Protein AF-A0A6G3R8M0-F1 (afdb_monomer_lite)

pLDDT: mean 91.43, std 13.15, range [34.88, 98.44]

Structure (mmCIF, N/CA/C/O backbone):
data_AF-A0A6G3R8M0-F1
#
_entry.id   AF-A0A6G3R8M0-F1
#
loop_
_atom_site.group_PDB
_atom_site.id
_atom_site.type_symbol
_atom_site.label_atom_id
_atom_site.label_alt_id
_atom_site.label_comp_id
_atom_site.label_asym_id
_atom_site.label_entity_id
_atom_site.label_seq_id
_atom_site.pdbx_PDB_ins_code
_atom_site.Cartn_x
_atom_site.Cartn_y
_atom_site.Cartn_z
_atom_site.occupancy
_atom_site.B_iso_or_equiv
_atom_site.auth_seq_id
_atom_site.auth_comp_id
_atom_site.auth_asym_id
_atom_site.auth_atom_id
_atom_site.pdbx_PDB_model_num
ATOM 1 N N . MET A 1 1 ? -8.745 -10.222 -28.719 1.00 35.56 1 MET A N 1
ATOM 2 C CA . MET A 1 1 ? -8.291 -10.103 -27.318 1.00 35.56 1 MET A CA 1
ATOM 3 C C . MET A 1 1 ? -7.932 -8.641 -27.104 1.00 35.56 1 MET A C 1
ATOM 5 O O . MET A 1 1 ? -6.889 -8.211 -27.577 1.00 35.56 1 MET A O 1
ATOM 9 N N . ALA A 1 2 ? -8.859 -7.838 -26.580 1.00 34.88 2 ALA A N 1
ATOM 10 C CA . ALA A 1 2 ? -8.606 -6.416 -26.360 1.00 34.88 2 ALA A CA 1
ATOM 11 C C . ALA A 1 2 ? -7.724 -6.278 -25.115 1.00 34.88 2 ALA A C 1
ATOM 13 O O . ALA A 1 2 ? -8.074 -6.809 -24.063 1.00 34.88 2 ALA A O 1
ATOM 14 N N . LEU A 1 3 ? -6.568 -5.629 -25.256 1.00 42.34 3 LEU A N 1
ATOM 15 C CA . LEU A 1 3 ? -5.726 -5.243 -24.129 1.00 42.34 3 LEU A CA 1
ATOM 16 C C . LEU A 1 3 ? -6.580 -4.380 -23.197 1.00 42.34 3 LEU A C 1
ATOM 18 O O . LEU A 1 3 ? -7.039 -3.313 -23.606 1.00 42.34 3 LEU A O 1
ATOM 22 N N . SER A 1 4 ? -6.820 -4.842 -21.970 1.00 51.22 4 SER A N 1
ATOM 23 C CA . SER A 1 4 ? -7.420 -4.001 -20.935 1.00 51.22 4 SER A CA 1
ATOM 24 C C . SER A 1 4 ? -6.618 -2.690 -20.849 1.00 51.22 4 SER A C 1
ATOM 26 O O . SER A 1 4 ? -5.386 -2.743 -20.928 1.00 51.22 4 SER A O 1
ATOM 28 N N . PRO A 1 5 ? -7.262 -1.519 -20.688 1.00 54.38 5 PRO A N 1
ATOM 29 C CA . PRO A 1 5 ? -6.633 -0.193 -20.819 1.00 54.38 5 PRO A CA 1
ATOM 30 C C . PRO A 1 5 ? -5.395 0.051 -19.923 1.00 54.38 5 PRO A C 1
ATOM 32 O O . PRO A 1 5 ? -4.624 0.980 -20.167 1.00 54.38 5 PRO A O 1
ATOM 35 N N . GLY A 1 6 ? -5.145 -0.812 -18.932 1.00 57.94 6 GLY A N 1
ATOM 36 C CA . GLY A 1 6 ? -3.929 -0.822 -18.113 1.00 57.94 6 GLY A CA 1
ATOM 37 C C . GLY A 1 6 ? -2.634 -1.187 -18.855 1.00 57.94 6 GLY A C 1
ATOM 38 O O . GLY A 1 6 ? -1.616 -0.532 -18.638 1.00 57.94 6 GLY A O 1
ATOM 39 N N . HIS A 1 7 ? -2.656 -2.167 -19.766 1.00 61.09 7 HIS A N 1
ATOM 40 C CA . HIS A 1 7 ? -1.438 -2.705 -20.404 1.00 61.09 7 HIS A CA 1
ATOM 41 C C . HIS A 1 7 ? -0.706 -1.671 -21.269 1.00 61.09 7 HIS A C 1
ATOM 43 O O . HIS A 1 7 ? 0.511 -1.506 -21.189 1.00 61.09 7 HIS A O 1
ATOM 49 N N . ALA A 1 8 ? -1.456 -0.914 -22.076 1.00 63.78 8 ALA A N 1
ATOM 50 C CA . ALA A 1 8 ? -0.880 0.124 -22.931 1.00 63.78 8 ALA A CA 1
ATOM 51 C C . ALA A 1 8 ? -0.174 1.222 -22.113 1.00 63.78 8 ALA A C 1
ATOM 53 O O . ALA A 1 8 ? 0.833 1.773 -22.560 1.00 63.78 8 ALA A O 1
ATOM 54 N N . SER A 1 9 ? -0.669 1.495 -20.903 1.00 77.31 9 SER A N 1
ATOM 55 C CA . SER A 1 9 ? -0.128 2.517 -20.004 1.00 77.31 9 SER A CA 1
ATOM 56 C C . SER A 1 9 ? 1.169 2.056 -19.327 1.00 77.31 9 SER A C 1
ATOM 58 O O . SER A 1 9 ? 2.145 2.802 -19.306 1.00 77.31 9 SER A O 1
ATOM 60 N N . VAL A 1 10 ? 1.236 0.804 -18.859 1.00 84.69 10 VAL A N 1
ATOM 61 C CA . VAL A 1 10 ? 2.449 0.231 -18.238 1.00 84.69 10 VAL A CA 1
ATOM 62 C C . VAL A 1 10 ? 3.581 0.098 -19.247 1.00 84.69 10 VAL A C 1
ATOM 64 O O . VAL A 1 10 ? 4.701 0.544 -18.997 1.00 84.69 10 VAL A O 1
ATOM 67 N N . SER A 1 11 ? 3.284 -0.452 -20.425 1.00 86.94 11 SER A N 1
ATOM 68 C CA . SER A 1 11 ? 4.265 -0.569 -21.500 1.00 86.94 11 SER A CA 1
ATOM 69 C C . SER A 1 11 ? 4.822 0.786 -21.946 1.00 86.94 11 SER A C 1
ATOM 71 O O . SER A 1 11 ? 5.962 0.835 -22.403 1.00 86.94 11 SER A O 1
ATOM 73 N N . ALA A 1 12 ? 4.059 1.877 -21.822 1.00 89.38 12 ALA A N 1
ATOM 74 C CA . ALA A 1 12 ? 4.562 3.226 -22.070 1.00 89.38 12 ALA A CA 1
ATOM 75 C C . ALA A 1 12 ? 5.529 3.688 -20.967 1.00 89.38 12 ALA A C 1
ATOM 77 O O . ALA A 1 12 ? 6.611 4.169 -21.295 1.00 89.38 12 ALA A O 1
ATOM 78 N N . CYS A 1 13 ? 5.199 3.474 -19.686 1.00 90.44 13 CYS A N 1
ATOM 79 C CA . CYS A 1 13 ? 6.097 3.777 -18.563 1.00 90.44 13 CYS A CA 1
ATOM 80 C C . CYS A 1 13 ? 7.439 3.038 -18.674 1.00 90.44 13 CYS A C 1
ATOM 82 O O . CYS A 1 13 ? 8.492 3.616 -18.434 1.00 90.44 13 CYS A O 1
ATOM 84 N N . LEU A 1 14 ? 7.409 1.766 -19.080 1.00 92.06 14 LEU A N 1
ATOM 85 C CA . LEU A 1 14 ? 8.596 0.907 -19.173 1.00 92.06 14 LEU A CA 1
ATOM 86 C C . LEU A 1 14 ? 9.487 1.179 -20.398 1.00 92.06 14 LEU A C 1
ATOM 88 O O . LEU A 1 14 ? 10.504 0.510 -20.566 1.00 92.06 14 LEU A O 1
ATOM 92 N N . ARG A 1 15 ? 9.112 2.115 -21.279 1.00 91.12 15 ARG A N 1
ATOM 93 C CA . ARG A 1 15 ? 9.984 2.577 -22.375 1.00 91.12 15 ARG A CA 1
ATOM 94 C C . ARG A 1 15 ? 10.968 3.655 -21.930 1.00 91.12 15 ARG A C 1
ATOM 96 O O . ARG A 1 15 ? 11.868 3.971 -22.706 1.00 91.12 15 ARG A O 1
ATOM 103 N N . ASP A 1 16 ? 10.788 4.221 -20.737 1.00 90.31 16 ASP A N 1
ATOM 104 C CA . ASP A 1 16 ? 11.730 5.194 -20.199 1.00 90.31 16 ASP A CA 1
ATOM 105 C C . ASP A 1 16 ? 13.095 4.518 -19.957 1.00 90.31 16 ASP A C 1
ATOM 107 O O . ASP A 1 16 ? 13.146 3.452 -19.335 1.00 90.31 16 ASP A O 1
ATOM 111 N N . PRO A 1 17 ? 14.198 5.076 -20.487 1.00 90.44 17 PRO A N 1
ATOM 112 C CA . PRO A 1 17 ? 15.525 4.505 -20.292 1.00 90.44 17 PRO A CA 1
ATOM 113 C C . PRO A 1 17 ? 16.019 4.603 -18.841 1.00 90.44 17 PRO A C 1
ATOM 115 O O . PRO A 1 17 ? 16.899 3.828 -18.458 1.00 90.44 17 PRO A O 1
ATOM 118 N N . ASP A 1 18 ? 15.485 5.526 -18.038 1.00 95.88 18 ASP A N 1
ATOM 119 C CA . ASP A 1 18 ? 15.772 5.620 -16.612 1.00 95.88 18 ASP A CA 1
ATOM 120 C C . ASP A 1 18 ? 14.843 4.683 -15.825 1.00 95.88 18 ASP A C 1
ATOM 122 O O . ASP A 1 18 ? 13.647 4.926 -15.652 1.00 95.88 18 ASP A O 1
ATOM 126 N N . GLU A 1 19 ? 15.393 3.577 -15.315 1.00 94.44 19 GLU A N 1
ATOM 127 C CA . GLU A 1 19 ? 14.592 2.571 -14.605 1.00 94.44 19 GLU A CA 1
ATOM 128 C C . GLU A 1 19 ? 13.930 3.114 -13.332 1.00 94.44 19 GLU A C 1
ATOM 130 O O . GLU A 1 19 ? 12.888 2.601 -12.913 1.00 94.44 19 GLU A O 1
ATOM 135 N N . MET A 1 20 ? 14.511 4.143 -12.707 1.00 96.00 20 MET A N 1
ATOM 136 C CA . MET A 1 20 ? 13.925 4.774 -11.529 1.00 96.00 20 MET A CA 1
ATOM 137 C C . MET A 1 20 ? 12.679 5.588 -11.905 1.00 96.00 20 MET A C 1
ATOM 139 O O . MET A 1 20 ? 11.657 5.486 -11.215 1.00 96.00 20 MET A O 1
ATOM 143 N N . ALA A 1 21 ? 12.719 6.335 -13.010 1.00 95.38 21 ALA A N 1
ATOM 144 C CA . ALA A 1 21 ? 11.577 7.031 -13.590 1.00 95.38 21 ALA A CA 1
ATOM 145 C C . ALA A 1 21 ? 10.501 6.036 -14.038 1.00 95.38 21 ALA A C 1
ATOM 147 O O . ALA A 1 21 ? 9.344 6.173 -13.630 1.00 95.38 21 ALA A O 1
ATOM 148 N N . ALA A 1 22 ? 10.884 4.976 -14.759 1.00 95.62 22 ALA A N 1
ATOM 149 C CA . ALA A 1 22 ? 9.973 3.913 -15.181 1.00 95.62 22 ALA A CA 1
ATOM 150 C C . ALA A 1 22 ? 9.248 3.276 -13.983 1.00 95.62 22 ALA A C 1
ATOM 152 O O . ALA A 1 22 ? 8.017 3.218 -13.946 1.00 95.62 22 ALA A O 1
ATOM 153 N N . LYS A 1 23 ? 9.997 2.859 -12.952 1.00 96.38 23 LYS A N 1
ATOM 154 C CA . LYS A 1 23 ? 9.438 2.314 -11.706 1.00 96.38 23 LYS A CA 1
ATOM 155 C C . LYS A 1 23 ? 8.497 3.312 -11.029 1.00 96.38 23 LYS A C 1
ATOM 157 O O . LYS A 1 23 ? 7.415 2.927 -10.591 1.00 96.38 23 LYS A O 1
ATOM 162 N N . THR A 1 24 ? 8.893 4.578 -10.923 1.00 96.12 24 THR A N 1
ATOM 163 C CA . THR A 1 24 ? 8.081 5.620 -10.275 1.00 96.12 24 THR A CA 1
ATOM 164 C C . THR A 1 24 ? 6.760 5.833 -11.012 1.00 96.12 24 THR A C 1
ATOM 166 O O . THR A 1 24 ? 5.713 5.904 -10.373 1.00 96.12 24 THR A O 1
ATOM 169 N N . ALA A 1 25 ? 6.786 5.855 -12.345 1.00 95.94 25 ALA A N 1
ATOM 170 C CA . ALA A 1 25 ? 5.589 5.981 -13.168 1.00 95.94 25 ALA A CA 1
ATOM 171 C C . ALA A 1 25 ? 4.652 4.771 -13.012 1.00 95.94 25 ALA A C 1
ATOM 173 O O . ALA A 1 25 ? 3.445 4.948 -12.861 1.00 95.94 25 ALA A O 1
ATOM 174 N N . VAL A 1 26 ? 5.199 3.549 -12.958 1.00 96.12 26 VAL A N 1
ATOM 175 C CA . VAL A 1 26 ? 4.400 2.341 -12.693 1.00 96.12 26 VAL A CA 1
ATOM 176 C C . VAL A 1 26 ? 3.771 2.388 -11.299 1.00 96.12 26 VAL A C 1
ATOM 178 O O . VAL A 1 26 ? 2.589 2.099 -11.166 1.00 96.12 26 VAL A O 1
ATOM 181 N N . VAL A 1 27 ? 4.509 2.803 -10.264 1.00 96.50 27 VAL A N 1
ATOM 182 C CA . VAL A 1 27 ? 3.956 2.968 -8.905 1.00 96.50 27 VAL A CA 1
ATOM 183 C C . VAL A 1 27 ? 2.831 4.005 -8.882 1.00 96.50 27 VAL A C 1
ATOM 185 O O . VAL A 1 27 ? 1.790 3.752 -8.285 1.00 96.50 27 VAL A O 1
ATOM 188 N N . ALA A 1 28 ? 3.001 5.138 -9.566 1.00 95.50 28 ALA A N 1
ATOM 189 C CA . ALA A 1 28 ? 1.957 6.154 -9.669 1.00 95.50 28 ALA A CA 1
ATOM 190 C C . ALA A 1 28 ? 0.704 5.622 -10.385 1.00 95.50 28 ALA A C 1
ATOM 192 O O . ALA A 1 28 ? -0.417 5.949 -9.995 1.00 95.50 28 ALA A O 1
ATOM 193 N N . LEU A 1 29 ? 0.882 4.776 -11.404 1.00 95.44 29 LEU A N 1
ATOM 194 C CA . LEU A 1 29 ? -0.225 4.111 -12.083 1.00 95.44 29 LEU A CA 1
ATOM 195 C C . LEU A 1 29 ? -0.931 3.103 -11.164 1.00 95.44 29 LEU A C 1
ATOM 197 O O . LEU A 1 29 ? -2.155 3.116 -11.110 1.00 95.44 29 LEU A O 1
ATOM 201 N N . VAL A 1 30 ? -0.183 2.289 -10.410 1.00 96.44 30 VAL A N 1
ATOM 202 C CA . VAL A 1 30 ? -0.733 1.367 -9.397 1.00 96.44 30 VAL A CA 1
ATOM 203 C C . VAL A 1 30 ? -1.582 2.129 -8.379 1.00 96.44 30 VAL A C 1
ATOM 205 O O . VAL A 1 30 ? -2.724 1.748 -8.133 1.00 96.44 30 VAL A O 1
ATOM 208 N N . ASP A 1 31 ? -1.052 3.227 -7.837 1.00 96.00 31 ASP A N 1
ATOM 209 C CA . ASP A 1 31 ? -1.762 4.068 -6.872 1.00 96.00 31 ASP A CA 1
ATOM 210 C C . ASP A 1 31 ? -3.051 4.622 -7.469 1.00 96.00 31 ASP A C 1
ATOM 212 O O . ASP A 1 31 ? -4.119 4.475 -6.881 1.00 96.00 31 ASP A O 1
ATOM 216 N N . LYS A 1 32 ? -2.963 5.217 -8.663 1.00 95.31 32 LYS A N 1
ATOM 217 C CA . LYS A 1 32 ? -4.121 5.769 -9.365 1.00 95.31 32 LYS A CA 1
ATOM 218 C C . LYS A 1 32 ? -5.194 4.705 -9.594 1.00 95.31 32 LYS A C 1
ATOM 220 O O . LYS A 1 32 ? -6.349 4.931 -9.252 1.00 95.31 32 LYS A O 1
ATOM 225 N N . THR A 1 33 ? -4.822 3.546 -10.131 1.00 95.44 33 THR A N 1
ATOM 226 C CA . THR A 1 33 ? -5.780 2.474 -10.410 1.00 95.44 33 THR A CA 1
ATOM 227 C C . THR A 1 33 ? -6.427 1.950 -9.129 1.00 95.44 33 THR A C 1
ATOM 229 O O . THR A 1 33 ? -7.636 1.748 -9.116 1.00 95.44 33 THR A O 1
ATOM 232 N N . ALA A 1 34 ? -5.682 1.819 -8.026 1.00 95.81 34 ALA A N 1
ATOM 233 C CA . ALA A 1 34 ? -6.250 1.420 -6.736 1.00 95.81 34 ALA A CA 1
ATOM 234 C C . ALA A 1 34 ? -7.298 2.413 -6.191 1.00 95.81 34 ALA A C 1
ATOM 236 O O . ALA A 1 34 ? -8.161 2.023 -5.407 1.00 95.81 34 ALA A O 1
ATOM 237 N N . TYR A 1 35 ? -7.248 3.688 -6.591 1.00 93.31 35 TYR A N 1
ATOM 238 C CA . TYR A 1 35 ? -8.286 4.668 -6.255 1.00 93.31 35 TYR A CA 1
ATOM 239 C C . TYR A 1 35 ? -9.521 4.609 -7.165 1.00 93.31 35 TYR A C 1
ATOM 241 O O . TYR A 1 35 ? -10.576 5.080 -6.749 1.00 93.31 35 TYR A O 1
ATOM 249 N N . GLU A 1 36 ? -9.397 4.079 -8.383 1.00 93.62 36 GLU A N 1
ATOM 250 C CA . GLU A 1 36 ? -10.444 4.131 -9.417 1.00 93.62 36 GLU A CA 1
ATOM 251 C C . GLU A 1 36 ? -11.267 2.837 -9.530 1.00 93.62 36 GLU A C 1
ATOM 253 O O . GLU A 1 36 ? -12.425 2.885 -9.939 1.00 93.62 36 GLU A O 1
ATOM 258 N N . VAL A 1 37 ? -10.683 1.689 -9.182 1.00 93.94 37 VAL A N 1
ATOM 259 C CA . VAL A 1 37 ? -11.350 0.374 -9.222 1.00 93.94 37 VAL A CA 1
ATOM 260 C C . VAL A 1 37 ? -12.469 0.246 -8.189 1.00 93.94 37 VAL A C 1
ATOM 262 O O . VAL A 1 37 ? -12.394 0.805 -7.095 1.00 93.94 37 VAL A O 1
ATOM 265 N N . ALA A 1 38 ? -13.487 -0.554 -8.514 1.00 91.12 38 ALA A N 1
ATOM 266 C CA . ALA A 1 38 ? -14.647 -0.754 -7.648 1.00 91.12 38 ALA A CA 1
ATOM 267 C C . ALA A 1 38 ? -14.342 -1.622 -6.417 1.00 91.12 38 ALA A C 1
ATOM 269 O O . ALA A 1 38 ? -15.042 -1.524 -5.413 1.00 91.12 38 ALA A O 1
ATOM 270 N N . GLY A 1 39 ? -13.313 -2.472 -6.478 1.00 92.75 39 GLY A N 1
ATOM 271 C CA . GLY A 1 39 ? -12.992 -3.382 -5.384 1.00 92.75 39 GLY A CA 1
ATOM 272 C C . GLY A 1 39 ? -11.731 -4.224 -5.599 1.00 92.75 39 GLY A C 1
ATOM 273 O O . GLY A 1 39 ? -11.066 -4.125 -6.638 1.00 92.75 39 GLY A O 1
ATOM 274 N N . PRO A 1 40 ? -11.388 -5.074 -4.614 1.00 96.00 40 PRO A N 1
ATOM 275 C CA . PRO A 1 40 ? -10.136 -5.831 -4.602 1.00 96.00 40 PRO A CA 1
ATOM 276 C C . PRO A 1 40 ? -10.014 -6.842 -5.755 1.00 96.00 40 PRO A C 1
ATOM 278 O O . PRO A 1 40 ? -8.914 -7.044 -6.270 1.00 96.00 40 PRO A O 1
ATOM 281 N N . GLU A 1 41 ? -11.113 -7.458 -6.201 1.00 95.94 41 GLU A N 1
ATOM 282 C CA . GLU A 1 41 ? -11.081 -8.440 -7.299 1.00 95.94 41 GLU A CA 1
ATOM 283 C C . GLU A 1 41 ? -10.747 -7.804 -8.654 1.00 95.94 41 GLU A C 1
ATOM 285 O O . GLU A 1 41 ? -9.965 -8.353 -9.435 1.00 95.94 41 GLU A O 1
ATOM 290 N N . GLU A 1 42 ? -11.317 -6.630 -8.931 1.00 94.94 42 GLU A N 1
ATOM 291 C CA . GLU A 1 42 ? -11.030 -5.876 -10.151 1.00 94.94 42 GLU A CA 1
ATOM 292 C C . GLU A 1 42 ? -9.570 -5.417 -10.170 1.00 94.94 42 GLU A C 1
ATOM 294 O O . GLU A 1 42 ? -8.874 -5.595 -11.174 1.00 94.94 42 GLU A O 1
ATOM 299 N N . PHE A 1 43 ? -9.079 -4.914 -9.035 1.00 96.25 43 PHE A N 1
ATOM 300 C CA . PHE A 1 43 ? -7.682 -4.525 -8.888 1.00 96.25 43 PHE A CA 1
ATOM 301 C C . PHE A 1 43 ? -6.725 -5.700 -9.085 1.00 96.25 43 PHE A C 1
ATOM 303 O O . PHE A 1 43 ? -5.734 -5.561 -9.800 1.00 96.25 43 PHE A O 1
ATOM 310 N N . ARG A 1 44 ? -7.030 -6.873 -8.510 1.00 97.00 44 ARG A N 1
ATOM 311 C CA . ARG A 1 44 ? -6.220 -8.085 -8.693 1.00 97.00 44 ARG A CA 1
ATOM 312 C C . ARG A 1 44 ? -6.131 -8.473 -10.165 1.00 97.00 44 ARG A C 1
ATOM 314 O O . ARG A 1 44 ? -5.031 -8.661 -10.671 1.00 97.00 44 ARG A O 1
ATOM 321 N N . ARG A 1 45 ? -7.266 -8.506 -10.873 1.00 95.25 45 ARG A N 1
ATOM 322 C CA . ARG A 1 45 ? -7.297 -8.824 -12.310 1.00 95.25 45 ARG A CA 1
ATOM 323 C C . ARG A 1 45 ? -6.452 -7.850 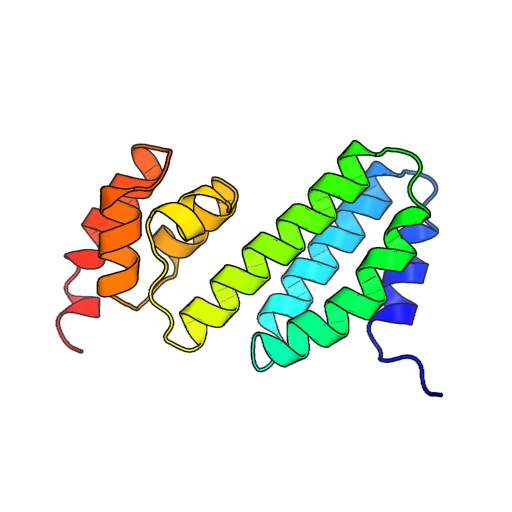-13.131 1.00 95.25 45 ARG A C 1
ATOM 325 O O . ARG A 1 45 ? -5.785 -8.262 -14.076 1.00 95.25 45 ARG A O 1
ATOM 332 N N . TRP A 1 46 ? -6.494 -6.563 -12.793 1.00 94.81 46 TRP A N 1
ATOM 333 C CA . TRP A 1 46 ? -5.637 -5.565 -13.426 1.00 94.81 46 TRP A CA 1
ATOM 334 C C . TRP A 1 46 ? -4.154 -5.816 -13.109 1.00 94.81 46 TRP A C 1
ATOM 336 O O . TRP A 1 46 ? -3.332 -5.856 -14.024 1.00 94.81 46 TRP A O 1
ATOM 346 N N . ALA A 1 47 ? -3.816 -6.049 -11.839 1.00 95.44 47 ALA A N 1
ATOM 347 C CA . ALA A 1 47 ? -2.445 -6.267 -11.390 1.00 95.44 47 ALA A CA 1
ATOM 348 C C . ALA A 1 47 ? -1.810 -7.528 -11.998 1.00 95.44 47 ALA A C 1
ATOM 350 O O . ALA A 1 47 ? -0.639 -7.484 -12.375 1.00 95.44 47 ALA A O 1
ATOM 351 N N . ASP A 1 48 ? -2.577 -8.606 -12.181 1.00 94.81 48 ASP A N 1
ATOM 352 C CA . ASP A 1 48 ? -2.130 -9.837 -12.850 1.00 94.81 48 ASP A CA 1
ATOM 353 C C . ASP A 1 48 ? -1.689 -9.587 -14.303 1.00 94.81 48 ASP A C 1
ATOM 355 O O . ASP A 1 48 ? -0.814 -10.283 -14.820 1.00 94.81 48 ASP A O 1
ATOM 359 N N . GLY A 1 49 ? -2.248 -8.566 -14.962 1.00 91.56 49 GLY A N 1
ATOM 360 C CA . GLY A 1 49 ? -1.795 -8.113 -16.278 1.00 91.56 49 GLY A CA 1
ATOM 361 C C . GLY A 1 49 ? -0.526 -7.255 -16.228 1.00 91.56 49 GLY A C 1
ATOM 362 O O . GLY A 1 49 ? 0.310 -7.330 -17.127 1.00 91.56 49 GLY A O 1
ATOM 363 N N . VAL A 1 50 ? -0.356 -6.460 -15.170 1.00 90.88 50 VAL A N 1
ATOM 364 C CA . VAL A 1 50 ? 0.742 -5.491 -15.026 1.00 90.88 50 VAL A CA 1
ATOM 365 C C . VAL A 1 50 ? 2.027 -6.120 -14.500 1.00 90.88 50 VAL A C 1
ATOM 367 O O . VAL A 1 50 ? 3.108 -5.834 -15.017 1.00 90.88 50 VAL A O 1
ATOM 370 N N . LEU A 1 51 ? 1.940 -6.965 -13.470 1.00 94.44 51 LEU A N 1
ATOM 371 C CA . LEU A 1 51 ? 3.110 -7.519 -12.785 1.00 94.44 51 LEU A CA 1
ATOM 372 C C . LEU A 1 51 ? 4.073 -8.263 -13.727 1.00 94.44 51 LEU A C 1
ATOM 374 O O . LEU A 1 51 ? 5.277 -8.017 -13.613 1.00 94.44 51 LEU A O 1
ATOM 378 N N . PRO A 1 52 ? 3.614 -9.085 -14.694 1.00 94.44 52 PRO A N 1
ATOM 379 C CA . PRO A 1 52 ? 4.509 -9.712 -15.665 1.00 94.44 52 PRO A CA 1
ATOM 380 C C . PRO A 1 52 ? 5.284 -8.708 -16.526 1.00 94.44 52 PRO A C 1
ATOM 382 O O . PRO A 1 52 ? 6.442 -8.950 -16.855 1.00 94.44 52 PRO A O 1
ATOM 385 N N . GLU A 1 53 ? 4.697 -7.556 -16.872 1.00 93.06 53 GLU A N 1
ATOM 386 C CA . GLU A 1 53 ? 5.392 -6.535 -17.669 1.00 93.06 53 GLU A CA 1
ATOM 387 C C . GLU A 1 53 ? 6.559 -5.903 -16.905 1.00 93.06 53 GLU A C 1
ATOM 389 O O . GLU A 1 53 ? 7.564 -5.524 -17.511 1.00 93.06 53 GLU A O 1
ATOM 394 N N . THR A 1 54 ? 6.472 -5.833 -15.573 1.00 94.44 54 THR A N 1
ATOM 395 C CA . THR A 1 54 ? 7.536 -5.257 -14.735 1.00 94.44 54 THR A CA 1
ATOM 396 C C . THR A 1 54 ? 8.831 -6.068 -14.760 1.00 94.44 54 THR A C 1
ATOM 398 O O . THR A 1 54 ? 9.883 -5.524 -14.425 1.00 94.44 54 THR A O 1
ATOM 401 N N . GLU A 1 55 ? 8.805 -7.314 -15.254 1.00 93.56 55 GLU A N 1
ATOM 402 C CA . GLU A 1 55 ? 10.007 -8.127 -15.498 1.00 93.56 55 GLU A CA 1
ATOM 403 C C . GLU A 1 55 ? 10.965 -7.513 -16.524 1.00 93.56 55 GLU A C 1
ATOM 405 O O . GLU A 1 55 ? 12.133 -7.889 -16.587 1.00 93.56 55 GLU A O 1
ATOM 410 N N . ARG A 1 56 ? 10.510 -6.515 -17.291 1.00 93.00 56 ARG A N 1
ATOM 411 C CA . ARG A 1 56 ? 11.361 -5.736 -18.202 1.00 93.00 56 ARG A CA 1
ATOM 412 C C . ARG A 1 56 ? 12.346 -4.823 -17.465 1.00 93.00 56 ARG A C 1
ATOM 414 O O . ARG A 1 56 ? 13.351 -4.438 -18.058 1.00 93.00 56 ARG A O 1
ATOM 421 N N . LEU A 1 57 ? 12.074 -4.480 -16.203 1.00 94.62 57 LEU A N 1
ATOM 422 C CA . LEU A 1 57 ? 13.016 -3.751 -15.353 1.00 94.62 57 LEU A CA 1
ATOM 423 C C . LEU A 1 57 ? 14.154 -4.690 -14.957 1.00 94.62 57 LEU A C 1
ATOM 425 O O . LEU A 1 57 ? 13.910 -5.764 -14.412 1.00 94.62 57 LEU A O 1
ATOM 429 N N . LYS A 1 58 ? 15.403 -4.280 -15.157 1.00 95.31 58 LYS A N 1
ATOM 430 C CA . LYS A 1 58 ? 16.593 -5.068 -14.811 1.00 95.31 58 LYS A CA 1
ATOM 431 C C . LYS A 1 58 ? 16.809 -5.092 -13.301 1.00 95.31 58 LYS A C 1
ATOM 433 O O . LYS A 1 58 ? 17.110 -6.147 -12.737 1.00 95.31 58 LYS A O 1
ATOM 438 N N . THR A 1 59 ? 16.590 -3.966 -12.626 1.00 97.38 59 THR A N 1
ATOM 439 C CA . THR A 1 59 ? 16.790 -3.841 -11.177 1.00 97.38 59 THR A CA 1
ATOM 440 C C . THR A 1 59 ? 15.739 -4.629 -10.382 1.00 97.38 59 THR A C 1
ATOM 442 O O . THR A 1 59 ? 14.574 -4.239 -10.298 1.00 97.38 59 THR A O 1
ATOM 445 N N . ALA A 1 60 ? 16.154 -5.722 -9.730 1.00 97.25 60 ALA A N 1
ATOM 446 C CA . ALA A 1 60 ? 15.262 -6.598 -8.955 1.00 97.25 60 ALA A CA 1
ATOM 447 C C . ALA A 1 60 ? 14.509 -5.860 -7.835 1.00 97.25 60 ALA A C 1
ATOM 449 O O . ALA A 1 60 ? 13.297 -6.018 -7.694 1.00 97.25 60 ALA A O 1
ATOM 450 N N . ALA A 1 61 ? 15.198 -4.968 -7.118 1.00 97.31 61 ALA A N 1
ATOM 451 C CA . ALA A 1 61 ? 14.602 -4.170 -6.049 1.00 97.31 61 ALA A CA 1
ATOM 452 C C . ALA A 1 61 ? 13.439 -3.281 -6.533 1.00 97.31 61 ALA A C 1
ATOM 454 O O . ALA A 1 61 ? 12.533 -2.968 -5.760 1.00 97.31 61 ALA A O 1
ATOM 455 N N . PHE A 1 62 ? 13.428 -2.874 -7.808 1.00 97.50 62 PHE A N 1
ATOM 456 C CA . PHE A 1 62 ? 12.325 -2.102 -8.383 1.00 97.50 62 PHE A CA 1
ATOM 457 C C . PHE A 1 62 ? 11.102 -2.980 -8.636 1.00 97.50 62 PHE A C 1
ATOM 459 O O . PHE A 1 62 ? 9.993 -2.579 -8.281 1.00 97.50 62 PHE A O 1
ATOM 466 N N . ARG A 1 63 ? 11.306 -4.200 -9.146 1.00 97.31 63 ARG A N 1
ATOM 467 C CA . ARG A 1 63 ? 10.233 -5.190 -9.330 1.00 97.31 63 ARG A CA 1
ATOM 468 C C . ARG A 1 63 ? 9.603 -5.581 -7.994 1.00 97.31 63 ARG A C 1
ATOM 470 O O . ARG A 1 63 ? 8.386 -5.552 -7.845 1.00 97.31 63 ARG A O 1
ATOM 477 N N . GLU A 1 64 ? 10.425 -5.862 -6.985 1.00 97.19 64 GLU A N 1
ATOM 478 C CA . GLU A 1 64 ? 9.964 -6.160 -5.620 1.00 97.19 64 GLU A CA 1
ATOM 479 C C . GLU A 1 64 ? 9.230 -4.989 -4.963 1.00 97.19 64 GLU A C 1
ATOM 481 O O . GLU A 1 64 ? 8.293 -5.190 -4.193 1.00 97.19 64 GLU A O 1
ATOM 486 N N . PHE A 1 65 ? 9.647 -3.751 -5.237 1.00 97.12 65 PHE A N 1
ATOM 487 C CA . PHE A 1 65 ? 8.937 -2.577 -4.738 1.00 97.12 65 PHE A CA 1
ATOM 488 C C . PHE A 1 65 ? 7.532 -2.478 -5.339 1.00 97.12 65 PHE A C 1
ATOM 490 O O . PHE A 1 65 ? 6.582 -2.218 -4.608 1.00 97.12 65 PHE A O 1
ATOM 497 N N . ILE A 1 66 ? 7.391 -2.702 -6.650 1.00 97.12 66 ILE A N 1
ATOM 498 C CA . ILE A 1 66 ? 6.087 -2.653 -7.324 1.00 97.12 66 ILE A CA 1
ATOM 499 C C . ILE A 1 66 ? 5.172 -3.776 -6.818 1.00 97.12 66 ILE A C 1
ATOM 501 O O . ILE A 1 66 ? 4.015 -3.505 -6.514 1.00 97.12 66 ILE A O 1
ATOM 505 N N . ARG A 1 67 ? 5.691 -4.999 -6.641 1.00 97.31 67 ARG A N 1
ATOM 506 C CA . ARG A 1 67 ? 4.930 -6.115 -6.047 1.00 97.31 67 ARG A CA 1
ATOM 507 C C . ARG A 1 67 ? 4.386 -5.768 -4.665 1.00 97.31 67 ARG A C 1
ATOM 509 O O . ARG A 1 67 ? 3.178 -5.773 -4.477 1.00 97.31 67 ARG A O 1
ATOM 516 N N . ARG A 1 68 ? 5.258 -5.326 -3.752 1.00 97.31 68 ARG A N 1
ATOM 517 C CA . ARG A 1 68 ? 4.844 -4.900 -2.403 1.00 97.31 68 ARG A CA 1
ATOM 518 C C . ARG A 1 68 ? 3.800 -3.790 -2.437 1.00 97.31 68 ARG A C 1
ATOM 520 O O . ARG A 1 68 ? 2.902 -3.766 -1.608 1.00 97.31 68 ARG A O 1
ATOM 527 N N . ARG A 1 69 ? 3.904 -2.872 -3.400 1.00 97.88 69 ARG A N 1
ATOM 528 C CA . ARG A 1 69 ? 2.926 -1.798 -3.575 1.00 97.88 69 ARG A CA 1
ATOM 529 C C . ARG A 1 69 ? 1.554 -2.318 -4.006 1.00 97.88 69 ARG A C 1
ATOM 531 O O . ARG A 1 69 ? 0.546 -1.792 -3.547 1.00 97.88 69 ARG A O 1
ATOM 538 N N . VAL A 1 70 ? 1.514 -3.324 -4.876 1.00 97.88 70 VAL A N 1
ATOM 539 C CA . VAL A 1 70 ? 0.273 -4.013 -5.256 1.00 97.88 70 VAL A CA 1
ATOM 540 C C . VAL A 1 70 ? -0.319 -4.746 -4.051 1.00 97.88 70 VAL A C 1
ATOM 542 O O . VAL A 1 70 ? -1.506 -4.579 -3.782 1.00 97.88 70 VAL A O 1
ATOM 545 N N . ASP A 1 71 ? 0.496 -5.486 -3.296 1.00 97.81 71 ASP A N 1
ATOM 546 C CA . ASP A 1 71 ? 0.048 -6.228 -2.108 1.00 97.81 71 ASP A CA 1
ATOM 547 C C . ASP A 1 71 ? -0.512 -5.293 -1.023 1.00 97.81 71 ASP A C 1
ATOM 549 O O . ASP A 1 71 ? -1.588 -5.538 -0.475 1.00 97.81 71 ASP A O 1
ATOM 553 N N . ASP A 1 72 ? 0.166 -4.165 -0.784 1.00 98.31 72 ASP A N 1
ATOM 554 C CA . ASP A 1 72 ? -0.304 -3.086 0.085 1.00 98.31 72 ASP A CA 1
ATOM 555 C C . ASP A 1 72 ? -1.729 -2.651 -0.300 1.00 98.31 72 ASP A C 1
ATOM 557 O O . ASP A 1 72 ? -2.631 -2.595 0.544 1.00 98.31 72 ASP A O 1
ATOM 561 N N . TRP A 1 73 ? -1.940 -2.327 -1.580 1.00 98.25 73 TRP A N 1
ATOM 562 C CA . TRP A 1 73 ? -3.234 -1.857 -2.073 1.00 98.25 73 TRP A CA 1
ATOM 563 C C . TRP A 1 73 ? -4.310 -2.934 -2.053 1.00 98.25 73 TRP A C 1
ATOM 565 O O . TRP A 1 73 ? -5.455 -2.608 -1.745 1.00 98.25 73 TRP A O 1
ATOM 575 N N . LEU A 1 74 ? -3.967 -4.198 -2.306 1.00 98.06 74 LEU A N 1
ATOM 576 C CA . LEU A 1 74 ? -4.911 -5.307 -2.175 1.00 98.06 74 LEU A CA 1
ATOM 577 C C . LEU A 1 74 ? -5.460 -5.402 -0.749 1.00 98.06 74 LEU A C 1
ATOM 579 O O . LEU A 1 74 ? -6.678 -5.469 -0.592 1.00 98.06 74 LEU A O 1
ATOM 583 N N . LEU A 1 75 ? -4.606 -5.325 0.280 1.00 97.81 75 LEU A N 1
ATOM 584 C CA . LEU A 1 75 ? -5.081 -5.290 1.668 1.00 97.81 75 LEU A CA 1
ATOM 585 C C . LEU A 1 75 ? -5.945 -4.049 1.930 1.00 97.81 75 LEU A C 1
ATOM 587 O O . LEU A 1 75 ? -6.991 -4.131 2.564 1.00 97.81 75 LEU A O 1
ATOM 591 N N . CYS A 1 76 ? -5.535 -2.877 1.443 1.00 97.50 76 CYS A N 1
ATOM 592 C CA . CYS A 1 76 ? -6.318 -1.658 1.645 1.00 97.50 76 CYS A CA 1
ATOM 593 C C . CYS A 1 76 ? -7.714 -1.751 1.012 1.00 97.50 76 CYS A C 1
ATOM 595 O O . CYS A 1 76 ? -8.691 -1.292 1.605 1.00 97.50 76 CYS A O 1
ATOM 597 N N . LEU A 1 77 ? -7.822 -2.358 -0.169 1.00 97.44 77 LEU A N 1
ATOM 598 C CA . LEU A 1 77 ? -9.092 -2.541 -0.861 1.00 97.44 77 LEU A CA 1
ATOM 599 C C . LEU A 1 77 ? -9.992 -3.559 -0.161 1.00 97.44 77 LEU A C 1
ATOM 601 O O . LEU A 1 77 ? -11.181 -3.287 -0.042 1.00 97.44 77 LEU A O 1
ATOM 605 N N . THR A 1 78 ? -9.463 -4.669 0.367 1.00 97.50 78 THR A N 1
ATOM 606 C CA . THR A 1 78 ? -10.289 -5.586 1.177 1.00 97.50 78 THR A CA 1
ATOM 607 C C . THR A 1 78 ? -10.794 -4.902 2.443 1.00 97.50 78 THR A C 1
ATOM 609 O O . THR A 1 78 ? -11.944 -5.089 2.825 1.00 97.50 78 THR A O 1
ATOM 612 N N . VAL A 1 79 ? -9.975 -4.045 3.062 1.00 97.00 79 VAL A N 1
ATOM 613 C CA . VAL A 1 79 ? -10.392 -3.235 4.214 1.00 97.00 79 VAL A CA 1
ATOM 614 C C . VAL A 1 79 ? -11.511 -2.256 3.859 1.00 97.00 79 VAL A C 1
ATOM 616 O O . VAL A 1 79 ? -12.468 -2.116 4.621 1.00 97.00 79 VAL A O 1
ATOM 619 N N . LYS A 1 80 ? -11.422 -1.589 2.703 1.00 94.00 80 LYS A N 1
ATOM 620 C CA . LYS A 1 80 ? -12.504 -0.725 2.198 1.00 94.00 80 LYS A CA 1
ATOM 621 C C . LYS A 1 80 ? -13.787 -1.509 1.911 1.00 94.00 80 LYS A C 1
ATOM 623 O O . LYS A 1 80 ? -14.865 -0.953 2.078 1.00 94.00 80 LYS A O 1
ATOM 628 N N . ASP A 1 81 ? -13.662 -2.784 1.554 1.00 94.75 81 ASP A N 1
ATOM 629 C CA . ASP A 1 81 ? -14.775 -3.721 1.350 1.00 94.75 81 ASP A CA 1
ATOM 630 C C . ASP A 1 81 ? -15.329 -4.309 2.669 1.00 94.75 81 ASP A C 1
ATOM 632 O O . ASP A 1 81 ? -16.204 -5.168 2.669 1.00 94.75 81 ASP A O 1
ATOM 636 N N . GLY A 1 82 ? -14.839 -3.837 3.823 1.00 94.94 82 GLY A N 1
ATOM 637 C CA . GLY A 1 82 ? -15.343 -4.207 5.147 1.00 94.94 82 GLY A CA 1
ATOM 638 C C . GLY A 1 82 ? -14.502 -5.240 5.897 1.00 94.94 82 GLY A C 1
ATOM 639 O O . GLY A 1 82 ? -14.835 -5.572 7.037 1.00 94.94 82 GLY A O 1
ATOM 640 N N . HIS A 1 83 ? -13.395 -5.721 5.321 1.00 97.12 83 HIS A N 1
ATOM 641 C CA . HIS A 1 83 ? -12.462 -6.592 6.039 1.00 97.12 83 HIS A CA 1
ATOM 642 C C . HIS A 1 83 ? -11.795 -5.855 7.207 1.00 97.12 83 HIS A C 1
ATOM 644 O O . HIS A 1 83 ? -11.394 -4.694 7.101 1.00 97.12 83 HIS A O 1
ATOM 650 N N . VAL A 1 84 ? -11.610 -6.553 8.325 1.00 98.00 84 VAL A N 1
ATOM 651 C CA . VAL A 1 84 ? -10.786 -6.072 9.438 1.00 98.00 84 VAL A CA 1
ATOM 652 C C . VAL A 1 84 ? -9.503 -6.896 9.435 1.00 98.00 84 VAL A C 1
ATOM 654 O O . VAL A 1 84 ? -9.576 -8.097 9.693 1.00 98.00 84 VAL A O 1
ATOM 657 N N . PRO A 1 85 ? -8.335 -6.285 9.163 1.00 97.75 85 PRO A N 1
ATOM 658 C CA . PRO A 1 85 ? -7.106 -7.039 9.019 1.00 97.75 85 PRO A CA 1
ATOM 659 C C . PRO A 1 85 ? -6.689 -7.607 10.372 1.00 97.75 85 PRO A C 1
ATOM 661 O O . PRO A 1 85 ? -6.857 -6.967 11.413 1.00 97.75 85 PRO A O 1
ATOM 664 N N . THR A 1 86 ? -6.101 -8.792 10.361 1.00 98.25 86 THR A N 1
ATOM 665 C CA . THR A 1 86 ? -5.414 -9.343 11.530 1.00 98.25 86 THR A CA 1
ATOM 666 C C . THR A 1 86 ? -4.081 -8.616 11.770 1.00 98.25 86 THR A C 1
ATOM 668 O O . THR A 1 86 ? -3.556 -7.949 10.871 1.00 98.25 86 THR A O 1
ATOM 671 N N . PR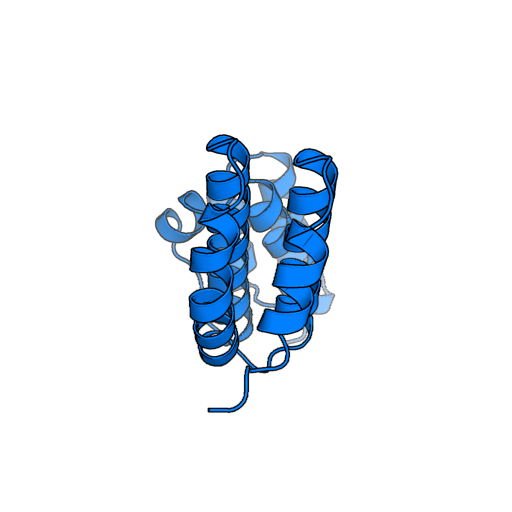O A 1 87 ? -3.489 -8.720 12.975 1.00 97.94 87 PRO A N 1
ATOM 672 C CA . PRO A 1 87 ? -2.139 -8.218 13.223 1.00 97.94 87 PRO A CA 1
ATOM 673 C C . PRO A 1 87 ? -1.088 -8.778 12.259 1.00 97.94 87 PRO A C 1
ATOM 675 O O . PRO A 1 87 ? -0.203 -8.028 11.856 1.00 97.94 87 PRO A O 1
ATOM 678 N N . ASP A 1 88 ? -1.203 -10.053 11.878 1.00 97.69 88 ASP A N 1
ATOM 679 C CA . ASP A 1 88 ? -0.284 -10.711 10.947 1.00 97.69 88 ASP A CA 1
ATOM 680 C C . ASP A 1 88 ? -0.447 -10.164 9.523 1.00 97.69 88 ASP A C 1
ATOM 682 O O . ASP A 1 88 ? 0.533 -9.748 8.915 1.00 97.69 88 ASP A O 1
ATOM 686 N N . GLU A 1 89 ? -1.680 -10.017 9.024 1.00 97.56 89 GLU A N 1
ATOM 687 C CA . GLU A 1 89 ? -1.933 -9.368 7.723 1.00 97.56 89 GLU A CA 1
ATOM 688 C C . GLU A 1 89 ? -1.412 -7.921 7.694 1.00 97.56 89 GLU A C 1
ATOM 690 O O . GLU A 1 89 ? -0.831 -7.471 6.706 1.00 97.56 89 GLU A O 1
ATOM 695 N N . LEU A 1 90 ? -1.567 -7.183 8.800 1.00 97.88 90 LEU A N 1
ATOM 696 C CA . LEU A 1 90 ? -1.007 -5.840 8.930 1.00 97.88 90 LEU A CA 1
ATOM 697 C C . LEU A 1 90 ? 0.532 -5.862 8.933 1.00 97.88 90 LEU A C 1
ATOM 699 O O . LEU A 1 90 ? 1.159 -4.915 8.453 1.00 97.88 90 LEU A O 1
ATOM 703 N N . ALA A 1 91 ? 1.151 -6.908 9.482 1.00 96.62 91 ALA A N 1
ATOM 704 C CA . ALA A 1 91 ? 2.599 -7.066 9.542 1.00 96.62 91 ALA A CA 1
ATOM 705 C C . ALA A 1 91 ? 3.232 -7.408 8.187 1.00 96.62 91 ALA A C 1
ATOM 707 O O . ALA A 1 91 ? 4.440 -7.218 8.054 1.00 96.62 91 ALA A O 1
ATOM 708 N N . GLU A 1 92 ? 2.453 -7.815 7.186 1.00 96.00 92 GLU A N 1
ATOM 709 C CA . GLU A 1 92 ? 2.946 -8.060 5.825 1.00 96.00 92 GLU A CA 1
ATOM 710 C C . GLU A 1 92 ? 3.034 -6.776 4.982 1.00 96.00 92 GLU A C 1
ATOM 712 O O . GLU A 1 92 ? 3.919 -6.635 4.138 1.00 96.00 92 GLU A O 1
ATOM 717 N N . VAL A 1 93 ? 2.186 -5.776 5.249 1.00 96.88 93 VAL A N 1
ATOM 718 C CA . VAL A 1 93 ? 2.175 -4.521 4.475 1.00 96.88 93 VAL A CA 1
ATOM 719 C C . VAL A 1 93 ? 3.237 -3.521 4.921 1.00 96.88 93 VAL A C 1
ATOM 721 O O . VAL A 1 93 ? 3.762 -3.564 6.037 1.00 96.88 93 VAL A O 1
ATOM 724 N N . THR A 1 94 ? 3.589 -2.576 4.057 1.00 97.19 94 THR A N 1
ATOM 725 C CA . THR A 1 94 ? 4.632 -1.582 4.333 1.00 97.19 94 THR A CA 1
ATOM 726 C C . THR A 1 94 ? 4.227 -0.594 5.431 1.00 97.19 94 THR A C 1
ATOM 728 O O . THR A 1 94 ? 3.049 -0.331 5.673 1.00 97.19 94 THR A O 1
ATOM 731 N N . ASP A 1 95 ? 5.214 0.031 6.084 1.00 96.94 95 ASP A N 1
ATOM 732 C CA . ASP A 1 95 ? 4.967 1.097 7.072 1.00 96.94 95 ASP A CA 1
ATOM 733 C C . ASP A 1 95 ? 4.149 2.254 6.489 1.00 96.94 95 ASP A C 1
ATOM 735 O O . ASP A 1 95 ? 3.362 2.890 7.198 1.00 96.94 95 ASP A O 1
ATOM 739 N N . TRP A 1 96 ? 4.326 2.513 5.190 1.00 96.50 96 TRP A N 1
ATOM 740 C CA . TRP A 1 96 ? 3.522 3.479 4.4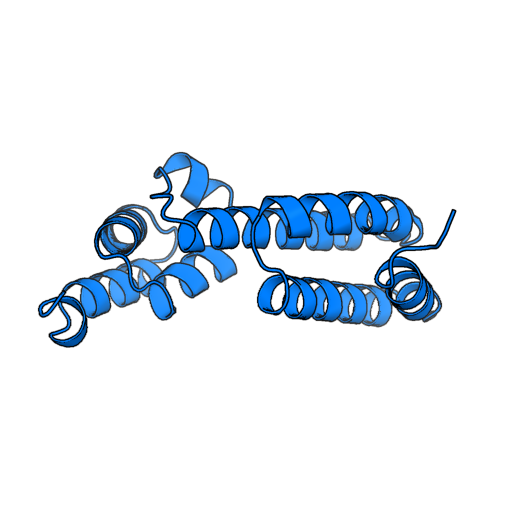58 1.00 96.50 96 TRP A CA 1
ATOM 741 C C . TRP A 1 96 ? 2.051 3.065 4.450 1.00 96.50 96 TRP A C 1
ATOM 743 O O . TRP A 1 96 ? 1.202 3.890 4.779 1.00 96.50 96 TRP A O 1
ATOM 753 N N . MET A 1 97 ? 1.741 1.801 4.147 1.00 98.00 97 MET A N 1
ATOM 754 C CA . MET A 1 97 ? 0.355 1.335 4.070 1.00 98.00 97 MET A CA 1
ATOM 755 C C . MET A 1 97 ? -0.294 1.250 5.452 1.00 98.00 97 MET A C 1
ATOM 757 O O . MET A 1 97 ? -1.423 1.699 5.634 1.00 98.00 97 MET A O 1
ATOM 761 N N . GLN A 1 98 ? 0.442 0.811 6.476 1.00 98.44 98 GLN A N 1
ATOM 762 C CA . GLN A 1 98 ? -0.053 0.873 7.857 1.00 98.44 98 GLN A CA 1
ATOM 763 C C . GLN A 1 98 ? -0.405 2.309 8.267 1.00 98.44 98 GLN A C 1
ATOM 765 O O . GLN A 1 98 ? -1.411 2.552 8.935 1.00 98.44 98 GLN A O 1
ATOM 770 N N . ARG A 1 99 ? 0.423 3.282 7.863 1.00 98.38 99 ARG A N 1
ATOM 771 C CA . ARG A 1 99 ? 0.144 4.702 8.086 1.00 98.38 99 ARG A CA 1
ATOM 772 C C . ARG A 1 99 ? -1.056 5.188 7.276 1.00 98.38 99 ARG A C 1
ATOM 774 O O . ARG A 1 99 ? -1.867 5.922 7.830 1.00 98.38 99 ARG A O 1
ATOM 781 N N . HIS A 1 100 ? -1.194 4.756 6.027 1.00 97.94 100 HIS A N 1
ATOM 782 C CA . HIS A 1 100 ? -2.349 5.065 5.192 1.00 97.94 100 HIS A CA 1
ATOM 783 C C . HIS A 1 100 ? -3.655 4.595 5.854 1.00 97.94 100 HIS A C 1
ATOM 785 O O . HIS A 1 100 ? -4.584 5.381 6.017 1.00 97.94 100 HIS A O 1
ATOM 791 N N . LEU A 1 101 ? -3.698 3.355 6.350 1.00 97.81 101 LEU A N 1
ATOM 792 C CA . LEU A 1 101 ? -4.851 2.830 7.089 1.00 97.81 101 LEU A CA 1
ATOM 793 C C . LEU A 1 101 ? -5.118 3.620 8.377 1.00 97.81 101 LEU A C 1
ATOM 795 O O . LEU A 1 101 ? -6.271 3.920 8.681 1.00 97.81 101 LEU A O 1
ATOM 799 N N . ALA A 1 102 ? -4.071 4.007 9.114 1.00 98.00 102 ALA A N 1
ATOM 800 C CA . ALA A 1 102 ? -4.228 4.851 10.296 1.00 98.00 102 ALA A CA 1
ATOM 801 C C . ALA A 1 102 ? -4.870 6.203 9.961 1.00 98.00 102 ALA A C 1
ATOM 803 O O . ALA A 1 102 ? -5.709 6.669 10.723 1.00 98.00 102 ALA A O 1
ATOM 804 N N . GLU A 1 103 ? -4.457 6.840 8.862 1.00 97.12 103 GLU A N 1
ATOM 805 C CA . GLU A 1 103 ? -4.886 8.187 8.472 1.00 97.12 103 GLU A CA 1
ATOM 806 C C . GLU A 1 103 ? -6.272 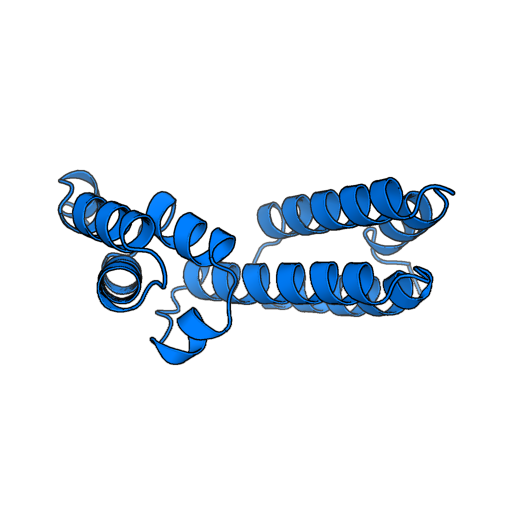8.207 7.814 1.00 97.12 103 GLU A C 1
ATOM 808 O O . GLU A 1 103 ? -7.031 9.145 8.057 1.00 97.12 103 GLU A O 1
ATOM 813 N N . PHE A 1 104 ? -6.622 7.180 7.034 1.00 95.38 104 PHE A N 1
ATOM 814 C CA . PHE A 1 104 ? -7.786 7.221 6.142 1.00 95.38 104 PHE A CA 1
ATOM 815 C C . PHE A 1 104 ? -8.874 6.187 6.438 1.00 95.38 104 PHE A C 1
ATOM 817 O O . PHE A 1 104 ? -9.968 6.315 5.893 1.00 95.38 104 PHE A O 1
ATOM 824 N N . SER A 1 105 ? -8.641 5.195 7.306 1.00 95.25 105 SER A N 1
ATOM 825 C CA . SER A 1 105 ? -9.712 4.263 7.677 1.00 95.25 105 SER A CA 1
ATOM 826 C C . SER A 1 105 ? -10.841 4.982 8.424 1.00 95.25 105 SER A C 1
ATOM 828 O O . SER A 1 105 ? -10.598 5.808 9.318 1.00 95.25 105 SER A O 1
ATOM 830 N N . THR A 1 106 ? -12.075 4.630 8.066 1.00 93.38 106 THR A N 1
ATOM 831 C CA . THR A 1 106 ? -13.311 4.981 8.780 1.00 93.38 106 THR A CA 1
ATOM 832 C C . THR A 1 106 ? -13.737 3.876 9.753 1.00 93.38 106 THR A C 1
ATOM 834 O O . THR A 1 106 ? -14.426 4.139 10.732 1.00 93.38 106 THR A O 1
ATOM 837 N N . SER A 1 107 ? -13.258 2.641 9.574 1.00 94.62 107 SER A N 1
ATOM 838 C CA . SER A 1 107 ? -13.588 1.529 10.468 1.00 94.62 107 SER A CA 1
ATOM 839 C C . SER A 1 107 ? -12.822 1.617 11.789 1.00 94.62 107 SER A C 1
ATOM 841 O O . SER A 1 107 ? -11.589 1.521 11.836 1.00 94.62 107 SER A O 1
ATOM 843 N N . ARG A 1 108 ? -13.562 1.723 12.899 1.00 94.94 108 ARG A N 1
ATOM 844 C CA . ARG A 1 108 ? -12.995 1.711 14.260 1.00 94.94 108 ARG A CA 1
ATOM 845 C C . ARG A 1 108 ? -12.268 0.409 14.580 1.00 94.94 108 ARG A C 1
ATOM 847 O O . ARG A 1 108 ? -11.250 0.451 15.265 1.00 94.94 108 ARG A O 1
ATOM 854 N N . ALA A 1 109 ? -12.770 -0.724 14.089 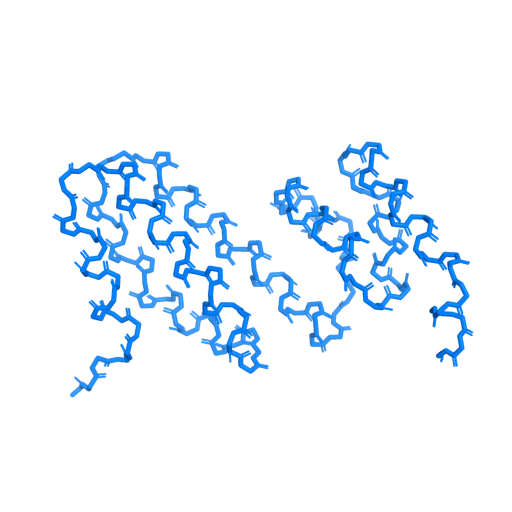1.00 96.31 109 ALA A N 1
ATOM 855 C CA . ALA A 1 109 ? -12.142 -2.027 14.296 1.00 96.31 109 ALA A CA 1
ATOM 856 C C . ALA A 1 109 ? -10.763 -2.082 13.622 1.00 96.31 109 ALA A C 1
ATOM 858 O O . ALA A 1 109 ? -9.778 -2.456 14.255 1.00 96.31 109 ALA A O 1
ATOM 859 N N . VAL A 1 110 ? -10.662 -1.587 12.385 1.00 98.06 110 VAL A N 1
ATOM 860 C CA . VAL A 1 110 ? -9.380 -1.455 11.673 1.00 98.06 110 VAL A CA 1
ATOM 861 C C . VAL A 1 110 ? -8.438 -0.521 12.431 1.00 98.06 110 VAL A C 1
ATOM 863 O O . VAL A 1 110 ? -7.284 -0.868 12.677 1.00 98.06 110 VAL A O 1
ATOM 866 N N . LEU A 1 111 ? -8.922 0.650 12.865 1.00 98.12 111 LEU A N 1
ATOM 867 C CA . LEU A 1 111 ? -8.104 1.591 13.635 1.00 98.12 111 LEU A CA 1
ATOM 868 C C . LEU A 1 111 ? -7.618 0.987 14.961 1.00 98.12 111 LEU A C 1
ATOM 870 O O . LEU A 1 111 ? -6.501 1.283 15.380 1.00 98.12 111 LEU A O 1
ATOM 874 N N . ALA A 1 112 ? -8.405 0.123 15.607 1.00 97.69 112 ALA A N 1
ATOM 875 C CA . ALA A 1 112 ? -7.991 -0.584 16.817 1.00 97.69 112 ALA A CA 1
ATOM 876 C C . ALA A 1 112 ? -6.833 -1.559 16.546 1.00 97.69 112 ALA A C 1
ATOM 878 O O . ALA A 1 112 ? -5.852 -1.554 17.295 1.00 97.69 112 ALA A O 1
ATOM 879 N N . VAL A 1 113 ? -6.889 -2.328 15.452 1.00 98.31 113 VAL A N 1
ATOM 880 C CA . VAL A 1 113 ? -5.784 -3.217 15.048 1.00 98.31 113 VAL A CA 1
ATOM 881 C C . VAL A 1 113 ? -4.527 -2.402 14.749 1.00 98.31 113 VAL A C 1
ATOM 883 O O . VAL A 1 113 ? -3.458 -2.686 15.290 1.00 98.31 113 VAL A O 1
ATOM 886 N N . VAL A 1 114 ? -4.643 -1.326 13.966 1.00 98.38 114 VAL A N 1
ATOM 887 C CA . VAL A 1 114 ? -3.502 -0.460 13.626 1.00 98.38 114 VAL A CA 1
ATOM 8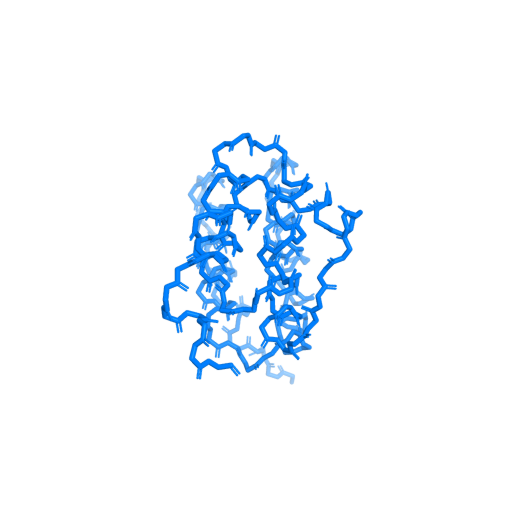88 C C . VAL A 1 114 ? -2.913 0.203 14.879 1.00 98.38 114 VAL A C 1
ATOM 890 O O . VAL A 1 114 ? -1.694 0.276 15.036 1.00 98.38 114 VAL A O 1
ATOM 893 N N . ALA A 1 115 ? -3.753 0.641 15.816 1.00 98.25 115 ALA A N 1
ATOM 894 C CA . ALA A 1 115 ? -3.336 1.209 17.096 1.00 98.25 115 ALA A CA 1
ATOM 895 C C . ALA A 1 115 ? -2.560 0.223 17.986 1.00 98.25 115 ALA A C 1
ATOM 897 O O . ALA A 1 115 ? -1.690 0.660 18.752 1.00 98.25 115 ALA A O 1
ATOM 898 N N . GLY A 1 116 ? -2.891 -1.068 17.915 1.00 97.88 116 GLY A N 1
ATOM 899 C CA . GLY A 1 116 ? -2.241 -2.136 18.673 1.00 97.88 116 GLY A CA 1
ATOM 900 C C . GLY A 1 116 ? -0.951 -2.633 18.025 1.00 97.88 116 GLY A C 1
ATOM 901 O O . GLY A 1 116 ? 0.057 -2.778 18.716 1.00 97.88 116 GLY A O 1
ATOM 902 N N . SER A 1 117 ? -0.964 -2.814 16.704 1.00 97.81 117 SER A N 1
ATOM 903 C CA . SER A 1 117 ? 0.003 -3.683 16.020 1.00 97.81 117 SER A CA 1
ATOM 904 C C . SER A 1 117 ? 0.859 -2.991 14.958 1.00 97.81 117 SER A C 1
ATOM 906 O O . SER A 1 117 ? 1.805 -3.599 14.466 1.00 97.81 117 SER A O 1
ATOM 908 N N . ALA A 1 118 ? 0.602 -1.723 14.608 1.00 97.75 118 ALA A N 1
ATOM 909 C CA . ALA A 1 118 ? 1.440 -1.039 13.620 1.00 97.75 118 ALA A CA 1
ATOM 910 C C . ALA A 1 118 ? 2.902 -0.924 14.087 1.00 97.75 118 ALA A C 1
ATOM 912 O O . ALA A 1 118 ? 3.172 -0.682 15.272 1.00 97.75 118 ALA A O 1
ATOM 913 N N . ARG A 1 119 ? 3.850 -1.040 13.146 1.00 97.56 119 ARG A N 1
ATOM 914 C CA . ARG A 1 119 ? 5.296 -1.089 13.427 1.00 97.56 119 ARG A CA 1
ATOM 915 C C . ARG A 1 119 ? 5.782 0.181 14.112 1.00 97.56 119 ARG A C 1
ATOM 917 O O . ARG A 1 119 ? 6.514 0.128 15.101 1.00 97.56 119 ARG A O 1
ATOM 924 N N . THR A 1 120 ? 5.338 1.343 13.631 1.00 97.81 120 THR A N 1
ATOM 925 C CA . THR A 1 120 ? 5.810 2.628 14.156 1.00 97.81 120 THR A CA 1
ATOM 926 C C . THR A 1 120 ? 4.904 3.175 15.259 1.00 97.81 120 THR A C 1
ATOM 928 O O . THR A 1 120 ? 3.673 3.167 15.170 1.00 97.81 120 THR A O 1
ATOM 931 N N . LYS A 1 121 ? 5.523 3.759 16.294 1.00 97.88 121 LYS A N 1
ATOM 932 C CA . LYS A 1 121 ? 4.804 4.463 17.370 1.00 97.88 121 LYS A CA 1
ATOM 933 C C . LYS A 1 121 ? 3.933 5.601 16.826 1.00 97.88 121 LYS A C 1
ATOM 935 O O . LYS A 1 121 ? 2.834 5.817 17.330 1.00 97.88 121 LYS A O 1
ATOM 940 N N . LYS A 1 122 ? 4.410 6.314 15.798 1.00 97.56 122 LYS A N 1
ATOM 941 C CA . LYS A 1 122 ? 3.664 7.403 15.153 1.00 97.56 122 LYS A CA 1
ATOM 942 C C . LYS A 1 122 ? 2.362 6.884 14.545 1.00 97.56 122 LYS A C 1
ATOM 944 O O . LYS A 1 122 ? 1.309 7.432 14.852 1.00 97.56 122 LYS A O 1
ATOM 949 N N . THR A 1 123 ? 2.429 5.813 13.757 1.00 98.38 123 THR A N 1
ATOM 950 C CA . THR A 1 123 ? 1.251 5.184 13.145 1.00 98.38 123 THR A CA 1
ATOM 951 C C . THR A 1 123 ? 0.255 4.716 14.205 1.00 98.38 123 THR A C 1
ATOM 953 O O . THR A 1 123 ? -0.922 5.065 14.128 1.00 98.38 123 THR A O 1
ATOM 956 N N . ARG A 1 124 ? 0.729 4.031 15.259 1.00 98.38 124 ARG A N 1
ATOM 957 C CA . ARG A 1 124 ? -0.135 3.613 16.376 1.00 98.38 124 ARG A CA 1
ATOM 958 C C . ARG A 1 124 ? -0.854 4.795 17.031 1.00 98.38 124 ARG A C 1
ATOM 960 O O . ARG A 1 124 ? -2.043 4.712 17.318 1.00 98.38 124 ARG A O 1
ATOM 967 N N . ASN A 1 125 ? -0.154 5.906 17.252 1.00 98.06 125 ASN A N 1
ATOM 968 C CA . ASN A 1 125 ? -0.741 7.096 17.872 1.00 98.06 125 ASN A CA 1
ATOM 969 C C . ASN A 1 125 ? -1.779 7.784 16.974 1.00 98.06 125 ASN A C 1
ATOM 971 O O . ASN A 1 125 ? -2.814 8.209 17.481 1.00 98.06 125 ASN A O 1
ATOM 975 N N . ILE A 1 126 ? -1.537 7.867 15.660 1.00 97.81 126 ILE A N 1
ATOM 976 C CA . ILE A 1 126 ? -2.520 8.397 14.699 1.00 97.81 126 ILE A CA 1
ATOM 977 C C . ILE A 1 126 ? -3.817 7.586 14.785 1.00 97.81 126 ILE A C 1
ATOM 979 O O . ILE A 1 126 ? -4.889 8.160 14.977 1.00 97.81 126 ILE A O 1
ATOM 983 N N . ALA A 1 127 ? -3.706 6.256 14.732 1.00 97.50 127 ALA A N 1
ATOM 984 C CA . ALA A 1 127 ? -4.861 5.369 14.795 1.00 97.50 127 ALA A CA 1
ATOM 985 C C . ALA A 1 127 ? -5.619 5.488 16.130 1.00 97.50 127 ALA A C 1
ATOM 987 O O . ALA A 1 127 ? -6.842 5.618 16.128 1.00 97.50 127 ALA A O 1
ATOM 988 N N . LYS A 1 128 ? -4.909 5.548 17.269 1.00 96.69 128 LYS A N 1
ATOM 989 C CA . LYS A 1 128 ? -5.523 5.780 18.594 1.00 96.69 128 LYS A CA 1
ATOM 990 C C . LYS A 1 128 ? -6.301 7.088 18.651 1.00 96.69 128 LYS A C 1
ATOM 992 O O . LYS A 1 128 ? -7.413 7.118 19.171 1.00 96.69 128 LYS A O 1
ATOM 997 N N . ASN A 1 129 ? -5.725 8.169 18.136 1.00 95.38 129 ASN A N 1
ATOM 998 C CA . ASN A 1 129 ? -6.375 9.475 18.161 1.00 95.38 129 ASN A CA 1
ATOM 999 C C . ASN A 1 129 ? -7.641 9.471 17.298 1.00 95.38 129 ASN A C 1
ATOM 1001 O O . ASN A 1 129 ? -8.687 9.937 17.748 1.00 95.38 129 ASN A O 1
ATOM 1005 N N . ARG A 1 130 ? -7.577 8.880 16.099 1.00 94.44 130 ARG A N 1
ATOM 1006 C CA . ARG A 1 130 ? -8.732 8.789 15.198 1.00 94.44 130 ARG A CA 1
ATOM 1007 C C . ARG A 1 130 ? -9.832 7.878 15.731 1.00 94.44 130 ARG A C 1
ATOM 1009 O O . ARG A 1 130 ? -10.984 8.298 15.737 1.00 94.44 130 ARG A O 1
ATOM 1016 N N . ALA A 1 131 ? -9.498 6.714 16.290 1.00 91.31 131 ALA A N 1
ATOM 1017 C CA . ALA A 1 131 ? -10.478 5.806 16.898 1.00 91.31 131 ALA A CA 1
ATOM 1018 C C . ALA A 1 131 ? -11.270 6.448 18.056 1.00 91.31 131 ALA A C 1
ATOM 1020 O O . ALA A 1 131 ? -12.383 6.021 18.363 1.00 91.31 131 ALA A O 1
ATOM 1021 N N . ASN A 1 132 ? -10.694 7.467 18.703 1.00 86.50 132 ASN A N 1
ATOM 1022 C CA . ASN A 1 132 ? -11.317 8.212 19.795 1.00 86.50 132 ASN A CA 1
ATOM 1023 C C . ASN A 1 132 ? -12.016 9.506 19.352 1.00 86.50 132 ASN A C 1
ATOM 1025 O O . ASN A 1 132 ? -12.714 10.109 20.178 1.00 86.50 132 ASN A O 1
ATOM 1029 N N . SER A 1 133 ? -11.831 9.930 18.097 1.00 85.56 133 SER A N 1
ATOM 1030 C CA . SER A 1 133 ? -12.415 11.154 17.544 1.00 85.56 133 SER A CA 1
ATOM 1031 C C . SER A 1 133 ? -13.942 11.074 17.505 1.00 85.56 133 SER A C 1
ATOM 1033 O O . SER A 1 133 ? -14.521 9.997 17.384 1.00 85.56 133 SER A O 1
ATOM 1035 N N . ARG A 1 134 ? -14.609 12.222 17.668 1.00 66.12 134 ARG A N 1
ATOM 1036 C CA . ARG A 1 134 ? -16.079 12.290 17.740 1.00 66.12 134 ARG A CA 1
ATOM 1037 C C . ARG A 1 134 ? -16.751 11.947 16.410 1.00 66.12 134 ARG A C 1
ATOM 1039 O O . ARG A 1 134 ? -17.852 11.417 16.441 1.00 66.12 134 ARG A O 1
ATOM 1046 N N . GLU A 1 135 ? -16.074 12.198 15.291 1.00 70.25 135 GLU A N 1
ATOM 1047 C CA . GLU A 1 135 ? -16.560 11.913 13.934 1.00 70.25 135 GLU A CA 1
ATOM 1048 C C . GLU A 1 135 ? -16.895 10.429 13.750 1.00 70.25 135 GLU A C 1
ATOM 1050 O O . GLU A 1 135 ? -17.943 10.109 13.212 1.00 70.25 135 GLU A O 1
ATOM 1055 N N . LEU A 1 136 ? -16.082 9.529 14.310 1.00 67.75 136 LEU A N 1
ATOM 1056 C CA . LEU A 1 136 ? -16.313 8.081 14.242 1.00 67.75 136 LEU A CA 1
ATOM 1057 C C . LEU A 1 136 ? -17.134 7.527 15.422 1.00 67.75 136 LEU A C 1
ATOM 1059 O O . LEU A 1 136 ? -17.269 6.317 15.554 1.00 67.75 136 LEU A O 1
ATOM 1063 N N . ARG A 1 137 ? -17.639 8.362 16.344 1.00 59.31 137 ARG A N 1
ATOM 1064 C CA . ARG A 1 137 ? -18.518 7.906 17.449 1.00 59.31 137 ARG A CA 1
ATOM 1065 C C . ARG A 1 137 ? -20.005 7.960 17.102 1.00 59.31 137 ARG A C 1
ATOM 1067 O O . ARG A 1 137 ? -20.796 7.439 17.881 1.00 59.31 137 ARG A O 1
ATOM 1074 N N . ALA A 1 138 ? -20.361 8.665 16.031 1.00 52.41 138 ALA A N 1
ATOM 1075 C CA . ALA A 1 138 ? -21.743 8.909 15.623 1.00 52.41 138 ALA A CA 1
ATOM 1076 C C . ALA A 1 138 ? -22.290 7.852 14.642 1.00 52.41 138 ALA A C 1
ATOM 1078 O O . ALA A 1 138 ? -23.468 7.915 14.300 1.00 52.41 138 ALA A O 1
ATOM 1079 N N . GLU A 1 139 ? -21.443 6.907 14.228 1.00 47.97 139 GLU A N 1
ATOM 1080 C CA . GLU A 1 139 ? -21.753 5.718 13.421 1.00 47.97 139 GLU A CA 1
ATOM 1081 C C . GLU A 1 139 ? -21.724 4.466 14.310 1.00 47.97 139 GLU A C 1
ATOM 1083 O O . GLU A 1 139 ? -22.608 3.600 14.130 1.00 47.97 139 GLU A O 1
#

Radius of gyration: 16.64 Å; chains: 1; bounding box: 38×23×47 Å

Sequence (139 aa):
MALSPGHASVSACLRDPDEMAAKTAVVALVDKTAYEVAGPEEFRRWADGVLPETERLKTAAFREFIRRRVDDWLLCLTVKDGHVPTPDELAEVTDWMQRHLAEFSTSRAVLAVVAGSARTKKTRNIAKNRANSRELRAE

Foldseek 3Di:
DDDDPLLVQLVVLLVDPPLVSSLVSLLVSLVVVLVVDPALVRSVVSVVNRLVVNVSRPDPVSSVVSVLSSLLSSVVRVVVVVDQDALVSLVSHDLVSLLVCLQDPLDLSNLVSSLVRRPDPVSNVSSVVNSPDPVSVVD

Secondary structure (DSSP, 8-state):
-PPPHHHHHHHHHTT-S-HHHHHHHHHHHHHHHHHHSSSHHHHHHHHHHHGGGGGG-S-HHHHHHHHHHHHHHHHHHHHHTT----HHHHHHS-HHHHHHHHHH---HHHHHHHHHH-SSHHHHHHHHHHHHSSGGG--